Protein AF-A4U314-F1 (afdb_monomer_lite)

pLDDT: mean 72.39, std 17.82, range [41.31, 94.06]

Structure (mmCIF, N/CA/C/O backbone):
data_AF-A4U314-F1
#
_entry.id   AF-A4U314-F1
#
loop_
_atom_site.group_PDB
_atom_site.id
_atom_site.type_symbol
_atom_site.label_atom_id
_atom_site.label_alt_id
_atom_site.label_comp_id
_atom_site.label_asym_id
_atom_site.label_entity_id
_atom_site.label_seq_id
_atom_site.pdbx_PDB_ins_code
_atom_site.Cartn_x
_atom_site.Cartn_y
_atom_site.Cartn_z
_atom_site.occupancy
_atom_site.B_iso_or_equiv
_atom_site.auth_seq_id
_atom_site.auth_comp_id
_atom_site.auth_asym_id
_atom_site.auth_atom_id
_atom_site.pdbx_PDB_model_num
ATOM 1 N N . MET A 1 1 ? -76.385 -48.996 -5.367 1.00 42.38 1 MET A N 1
ATOM 2 C CA . MET A 1 1 ? -75.250 -49.594 -4.618 1.00 42.38 1 MET A CA 1
ATOM 3 C C . MET A 1 1 ? -74.423 -50.364 -5.641 1.00 42.38 1 MET A C 1
ATOM 5 O O . MET A 1 1 ? -75.069 -51.076 -6.398 1.00 42.38 1 MET A O 1
ATOM 9 N N . PRO A 1 2 ? -73.098 -50.154 -5.788 1.00 50.66 2 PRO A N 1
ATOM 10 C CA . PRO A 1 2 ? -72.085 -50.166 -4.728 1.00 50.66 2 PRO A CA 1
ATOM 11 C C . PRO A 1 2 ? -71.187 -48.910 -4.672 1.00 50.66 2 PRO A C 1
ATOM 13 O O . PRO A 1 2 ? -71.201 -48.060 -5.555 1.00 50.66 2 PRO A O 1
ATOM 16 N N . ARG A 1 3 ? -70.452 -48.805 -3.560 1.00 45.75 3 ARG A N 1
ATOM 17 C CA . ARG A 1 3 ? -69.476 -47.767 -3.202 1.00 45.75 3 ARG A CA 1
ATOM 18 C C . ARG A 1 3 ? -68.084 -48.161 -3.694 1.00 45.75 3 ARG A C 1
ATOM 20 O O . ARG A 1 3 ? -67.701 -49.307 -3.491 1.00 45.75 3 ARG A O 1
ATOM 27 N N . LEU A 1 4 ? -67.308 -47.198 -4.187 1.00 44.44 4 LEU A N 1
ATOM 28 C CA . LEU A 1 4 ? -65.846 -47.266 -4.225 1.00 44.44 4 LEU A CA 1
ATOM 29 C C . LEU A 1 4 ? -65.276 -45.886 -3.866 1.00 44.44 4 LEU A C 1
ATOM 31 O O . LEU A 1 4 ? -65.568 -44.886 -4.516 1.00 44.44 4 LEU A O 1
ATOM 35 N N . LEU A 1 5 ? -64.530 -45.867 -2.760 1.00 45.19 5 LEU A N 1
ATOM 36 C CA . LEU A 1 5 ? -63.698 -44.773 -2.266 1.00 45.19 5 LEU A CA 1
ATOM 37 C C . LEU A 1 5 ? -62.383 -44.705 -3.060 1.00 45.19 5 LEU A C 1
ATOM 39 O O . LEU A 1 5 ? -61.826 -45.757 -3.354 1.00 45.19 5 LEU A O 1
ATOM 43 N N . ALA A 1 6 ? -61.830 -43.500 -3.242 1.00 46.38 6 ALA A N 1
ATOM 44 C CA . ALA A 1 6 ? -60.403 -43.198 -3.024 1.00 46.38 6 ALA A CA 1
ATOM 45 C C . ALA A 1 6 ? -60.176 -41.672 -3.139 1.00 46.38 6 ALA A C 1
ATOM 47 O O . ALA A 1 6 ? -60.406 -41.089 -4.190 1.00 46.38 6 ALA A O 1
ATOM 48 N N . ILE A 1 7 ? -60.012 -40.975 -2.010 1.00 51.47 7 ILE A N 1
ATOM 49 C CA . ILE A 1 7 ? -58.739 -40.452 -1.464 1.00 51.47 7 ILE A CA 1
ATOM 50 C C . ILE A 1 7 ? -58.360 -39.083 -2.063 1.00 51.47 7 ILE A C 1
ATOM 52 O O . ILE A 1 7 ? -57.734 -38.969 -3.110 1.00 51.47 7 ILE A O 1
ATOM 56 N N . PHE A 1 8 ? -58.743 -38.039 -1.321 1.00 47.94 8 PHE A N 1
ATOM 57 C CA . PHE A 1 8 ? -58.169 -36.697 -1.380 1.00 47.94 8 PHE A CA 1
ATOM 58 C C . PHE A 1 8 ? -56.810 -36.715 -0.670 1.00 47.94 8 PHE A C 1
ATOM 60 O O . PHE A 1 8 ? -56.743 -36.979 0.531 1.00 47.94 8 PHE A O 1
ATOM 67 N N . THR A 1 9 ? -55.735 -36.394 -1.382 1.00 48.34 9 THR A N 1
ATOM 68 C CA . THR A 1 9 ? -54.434 -36.117 -0.767 1.00 48.34 9 THR A CA 1
ATOM 69 C C . THR A 1 9 ? -54.445 -34.678 -0.249 1.00 48.34 9 THR A C 1
ATOM 71 O O . THR A 1 9 ? -54.233 -33.736 -1.009 1.00 48.34 9 THR A O 1
ATOM 74 N N . LEU A 1 10 ? -54.723 -34.487 1.045 1.00 45.97 10 LEU A N 1
ATOM 75 C CA . LEU A 1 10 ? -54.410 -33.235 1.735 1.00 45.97 10 LEU A CA 1
ATOM 76 C C . LEU A 1 10 ? -52.895 -33.182 1.973 1.00 45.97 10 LEU A C 1
ATOM 78 O O . LEU A 1 10 ? -52.355 -33.990 2.727 1.00 45.97 10 LEU A O 1
ATOM 82 N N . MET A 1 11 ? -52.211 -32.204 1.378 1.00 44.66 11 MET A N 1
ATOM 83 C CA . MET A 1 11 ? -50.914 -31.758 1.884 1.00 44.66 11 MET A CA 1
ATOM 84 C C . MET A 1 11 ? -51.145 -31.061 3.227 1.00 44.66 11 MET A C 1
ATOM 86 O O . MET A 1 11 ? -51.582 -29.913 3.279 1.00 44.66 11 MET A O 1
ATOM 90 N N . ALA A 1 12 ? -50.868 -31.764 4.322 1.00 47.75 12 ALA A N 1
ATOM 91 C CA . ALA A 1 12 ? -50.691 -31.136 5.620 1.00 47.75 12 ALA A CA 1
ATOM 92 C C . ALA A 1 12 ? -49.374 -30.348 5.591 1.00 47.75 12 ALA A C 1
ATOM 94 O O . ALA A 1 12 ? -48.292 -30.934 5.615 1.00 47.75 12 ALA A O 1
ATOM 95 N N . LEU A 1 13 ? -49.459 -29.014 5.537 1.00 44.38 13 LEU A N 1
ATOM 96 C CA . LEU A 1 13 ? -48.360 -28.172 5.995 1.00 44.38 13 LEU A CA 1
ATOM 97 C C . LEU A 1 13 ? -48.182 -28.456 7.487 1.00 44.38 13 LEU A C 1
ATOM 99 O O . LEU A 1 13 ? -48.961 -27.989 8.317 1.00 44.38 13 LEU A O 1
ATOM 103 N N . THR A 1 14 ? -47.154 -29.220 7.841 1.00 51.06 14 THR A N 1
ATOM 104 C CA . THR A 1 14 ? -46.646 -29.234 9.207 1.00 51.06 14 THR A CA 1
ATOM 105 C C . THR A 1 14 ? -45.988 -27.881 9.447 1.00 51.06 14 THR A C 1
ATOM 107 O O . THR A 1 14 ? -44.794 -27.701 9.214 1.00 51.06 14 THR A O 1
ATOM 110 N N . ALA A 1 15 ? -46.783 -26.903 9.880 1.00 44.22 15 ALA A N 1
ATOM 111 C CA . ALA A 1 15 ? -46.254 -25.808 10.668 1.00 44.22 15 ALA A CA 1
ATOM 112 C C . ALA A 1 15 ? -45.662 -26.462 11.916 1.00 44.22 15 ALA A C 1
ATOM 114 O O . ALA A 1 15 ? -46.388 -26.877 12.819 1.00 44.22 15 ALA A O 1
ATOM 115 N N . SER A 1 16 ? -44.347 -26.662 11.909 1.00 42.53 16 SER A N 1
ATOM 116 C CA . SER A 1 16 ? -43.606 -27.056 13.093 1.00 42.53 16 SER A CA 1
ATOM 117 C C . SER A 1 16 ? -43.914 -26.013 14.157 1.00 42.53 16 SER A C 1
ATOM 119 O O . SER A 1 16 ? -43.415 -24.890 14.096 1.00 42.53 16 SER A O 1
ATOM 121 N N . ALA A 1 17 ? -44.792 -26.365 15.093 1.00 44.72 17 ALA A N 1
ATOM 122 C CA . ALA A 1 17 ? -44.969 -25.633 16.327 1.00 44.72 17 ALA A CA 1
ATOM 123 C C . ALA A 1 17 ? -43.624 -25.713 17.047 1.00 44.72 17 ALA A C 1
ATOM 125 O O . ALA A 1 17 ? -43.300 -26.712 17.687 1.00 44.72 17 ALA A O 1
ATOM 126 N N . VAL A 1 18 ? -42.793 -24.691 16.843 1.00 52.44 18 VAL A N 1
ATOM 127 C CA . VAL A 1 18 ? -41.610 -24.474 17.663 1.00 52.44 18 VAL A CA 1
ATOM 128 C C . VAL A 1 18 ? -42.146 -24.333 19.083 1.00 52.44 18 VAL A C 1
ATOM 130 O O . VAL A 1 18 ? -42.960 -23.435 19.315 1.00 52.44 18 VAL A O 1
ATOM 133 N N . PRO A 1 19 ? -41.785 -25.224 20.022 1.00 48.59 19 PRO A N 1
ATOM 134 C CA . PRO A 1 19 ? -42.199 -25.040 21.397 1.00 48.59 19 PRO A CA 1
ATOM 135 C C . PRO A 1 19 ? -41.651 -23.690 21.849 1.00 48.59 19 PRO A C 1
ATOM 137 O O . PRO A 1 19 ? -40.448 -23.438 21.731 1.00 48.59 19 PRO A O 1
ATOM 140 N N . ALA A 1 20 ? -42.544 -22.817 22.318 1.00 45.97 20 ALA A N 1
ATOM 141 C CA . ALA A 1 20 ? -42.164 -21.630 23.060 1.00 45.97 20 ALA A CA 1
ATOM 142 C C . ALA A 1 20 ? -41.298 -22.117 24.225 1.00 45.97 20 ALA A C 1
ATOM 144 O O . ALA A 1 20 ? -41.785 -22.773 25.148 1.00 45.97 20 ALA A O 1
ATOM 145 N N . ARG A 1 21 ? -39.983 -21.913 24.103 1.00 46.53 21 ARG A N 1
ATOM 146 C CA . ARG A 1 21 ? -39.060 -22.164 25.198 1.00 46.53 21 ARG A CA 1
ATOM 147 C C . ARG A 1 21 ? -39.484 -21.247 26.335 1.00 46.53 21 ARG A C 1
ATOM 149 O O . ARG A 1 21 ? -39.663 -20.054 26.117 1.00 46.53 21 ARG A O 1
ATOM 156 N N . ALA A 1 22 ? -39.680 -21.863 27.495 1.00 44.69 22 ALA A N 1
ATOM 157 C CA . ALA A 1 22 ? -39.835 -21.193 28.771 1.00 44.69 22 ALA A CA 1
ATOM 158 C C . ALA A 1 22 ? -38.810 -20.061 28.896 1.00 44.69 22 ALA A C 1
ATOM 160 O O . ALA A 1 22 ? -37.658 -20.246 28.496 1.00 44.69 22 ALA A O 1
ATOM 161 N N . ASP A 1 23 ? -39.273 -18.929 29.420 1.00 50.16 23 ASP A N 1
ATOM 162 C CA . ASP A 1 23 ? -38.515 -17.706 29.657 1.00 50.16 23 ASP A CA 1
ATOM 163 C C . ASP A 1 23 ? -37.109 -18.028 30.180 1.00 50.16 23 ASP A C 1
ATOM 165 O O . ASP A 1 23 ? -36.932 -18.544 31.287 1.00 50.16 23 ASP A O 1
ATOM 169 N N . ASP A 1 24 ? -36.108 -17.787 29.334 1.00 47.66 24 ASP A N 1
ATOM 170 C CA . ASP A 1 24 ? -34.710 -18.000 29.672 1.00 47.66 24 ASP A CA 1
ATOM 171 C C . ASP A 1 24 ? -34.286 -16.839 30.589 1.00 47.66 24 ASP A C 1
ATOM 173 O O . ASP A 1 24 ? -34.342 -15.684 30.158 1.00 47.66 24 ASP A O 1
ATOM 177 N N . PRO A 1 25 ? -33.855 -17.074 31.844 1.00 48.56 25 PRO A N 1
ATOM 178 C CA . PRO A 1 25 ? -33.376 -16.008 32.733 1.00 48.56 25 PRO A CA 1
ATOM 179 C C . PRO A 1 25 ? -32.100 -15.315 32.212 1.00 48.56 25 PRO A C 1
ATOM 181 O O . PRO A 1 25 ? -31.598 -14.387 32.845 1.00 48.56 25 PRO A O 1
ATOM 184 N N . PHE A 1 26 ? -31.584 -15.756 31.059 1.00 45.16 26 PHE A N 1
ATOM 185 C CA . PHE A 1 26 ? -30.516 -15.137 30.284 1.00 45.16 26 PHE A CA 1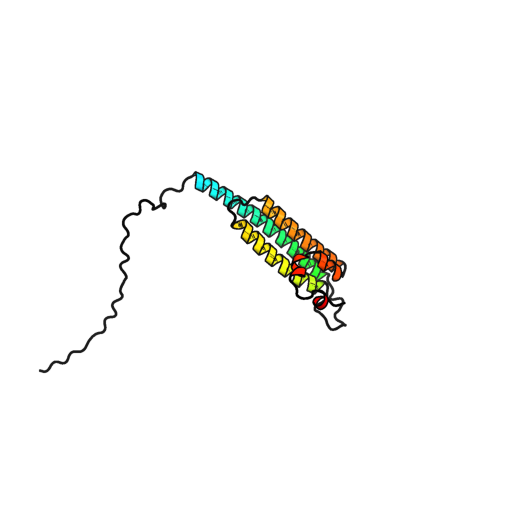
ATOM 186 C C . PHE A 1 26 ? -31.005 -14.407 29.020 1.00 45.16 26 PHE A C 1
ATOM 188 O O . PHE A 1 26 ? -30.186 -14.124 28.140 1.00 45.16 26 PHE A O 1
ATOM 195 N N . ASP A 1 27 ? -32.297 -14.070 28.903 1.00 45.28 27 ASP A N 1
ATOM 196 C CA . ASP A 1 27 ? -32.766 -13.139 27.871 1.00 45.28 27 ASP A CA 1
ATOM 197 C C . ASP A 1 27 ? -32.203 -11.727 28.139 1.00 45.28 27 ASP A C 1
ATOM 199 O O . ASP A 1 27 ? -32.798 -10.869 28.788 1.00 45.28 27 ASP A O 1
ATOM 203 N N . LEU A 1 28 ? -30.977 -11.501 27.658 1.00 47.53 28 LEU A N 1
ATOM 204 C CA . LEU A 1 28 ? -30.199 -10.262 27.762 1.00 47.53 28 LEU A CA 1
ATOM 205 C C . LEU A 1 28 ? -30.744 -9.130 26.870 1.00 47.53 28 LEU A C 1
ATOM 207 O O . LEU A 1 28 ? -30.033 -8.158 26.602 1.00 47.53 28 LEU A O 1
ATOM 211 N N . ARG A 1 29 ? -31.980 -9.240 26.375 1.00 54.69 29 ARG A N 1
ATOM 212 C CA . ARG A 1 29 ? -32.580 -8.245 25.481 1.00 54.69 29 ARG A CA 1
ATOM 213 C C . ARG A 1 29 ? -32.967 -6.935 26.171 1.00 54.69 29 ARG A C 1
ATOM 215 O O . ARG A 1 29 ? -33.020 -5.925 25.478 1.00 54.69 29 ARG A O 1
ATOM 222 N N . ASP A 1 30 ? -33.093 -6.910 27.501 1.00 49.56 30 ASP A N 1
ATOM 223 C CA . ASP A 1 30 ? -33.684 -5.762 28.213 1.00 49.56 30 ASP A CA 1
ATOM 224 C C . ASP A 1 30 ? -32.762 -5.005 29.186 1.00 49.56 30 ASP A C 1
ATOM 226 O O . ASP A 1 30 ? -33.244 -4.272 30.051 1.00 49.56 30 ASP A O 1
ATOM 230 N N . ASN A 1 31 ? -31.429 -5.091 29.060 1.00 46.91 31 ASN A N 1
ATOM 231 C CA . ASN A 1 31 ? -30.574 -4.126 29.770 1.00 46.91 31 ASN A CA 1
ATOM 232 C C . ASN A 1 31 ? -29.188 -3.939 29.125 1.00 46.91 31 ASN A C 1
ATOM 234 O O . ASN A 1 31 ? -28.249 -4.675 29.453 1.00 46.91 31 ASN A O 1
ATOM 238 N N . PRO A 1 32 ? -28.999 -2.966 28.211 1.00 50.31 32 PRO A N 1
ATOM 239 C CA . PRO A 1 32 ? -27.665 -2.638 27.739 1.00 50.31 32 PRO A CA 1
ATOM 240 C C . PRO A 1 32 ? -26.868 -2.087 28.923 1.00 50.31 32 PRO A C 1
ATOM 242 O O . PRO A 1 32 ? -27.122 -0.993 29.419 1.00 50.31 32 PRO A O 1
ATOM 245 N N . ASN A 1 33 ? -25.901 -2.866 29.409 1.00 59.84 33 ASN A N 1
ATOM 246 C CA . ASN A 1 33 ? -24.990 -2.410 30.450 1.00 59.84 33 ASN A CA 1
ATOM 247 C C . ASN A 1 33 ? -24.326 -1.093 29.975 1.00 59.84 33 ASN A C 1
ATOM 249 O O . ASN A 1 33 ? -23.615 -1.113 28.966 1.00 59.84 33 ASN A O 1
ATOM 253 N N . PRO A 1 34 ? -24.507 0.047 30.665 1.00 59.88 34 PRO A N 1
ATOM 254 C CA . PRO A 1 34 ? -23.985 1.338 30.211 1.00 59.88 34 PRO A CA 1
ATOM 255 C C . PRO A 1 34 ? -22.450 1.356 30.093 1.00 59.88 34 PRO A C 1
ATOM 257 O O . PRO A 1 34 ? -21.898 2.089 29.269 1.00 59.88 34 PRO A O 1
ATOM 260 N N . ALA A 1 35 ? -21.739 0.494 30.833 1.00 62.31 35 ALA A N 1
ATOM 261 C CA . ALA A 1 35 ? -20.297 0.300 30.666 1.00 62.31 35 ALA A CA 1
ATOM 262 C C . ALA A 1 35 ? -19.946 -0.396 29.334 1.00 62.31 35 ALA A C 1
ATOM 264 O O . ALA A 1 35 ? -18.927 -0.083 28.711 1.00 62.31 35 ALA A O 1
ATOM 265 N N . MET A 1 36 ? -20.814 -1.294 28.853 1.00 67.06 36 MET A N 1
ATOM 266 C CA . MET A 1 36 ? -20.685 -1.923 27.536 1.00 67.06 36 MET A CA 1
ATOM 267 C C . MET A 1 36 ? -21.014 -0.938 26.414 1.00 67.06 36 MET A C 1
ATOM 269 O O . MET A 1 36 ? -20.320 -0.938 25.400 1.00 67.06 36 MET A O 1
ATOM 273 N N . GLU A 1 37 ? -21.988 -0.041 26.600 1.00 72.00 37 GLU A N 1
ATOM 274 C CA . GLU A 1 37 ? -22.253 1.030 25.632 1.00 72.00 37 GLU A CA 1
ATOM 275 C C . GLU A 1 37 ? -21.073 1.998 25.498 1.00 72.00 37 GLU A C 1
ATOM 277 O O . GLU A 1 37 ? -20.687 2.346 24.380 1.00 72.00 37 GLU A O 1
ATOM 282 N N . GLY A 1 38 ? -20.475 2.419 26.618 1.00 76.12 38 GLY A N 1
ATOM 283 C CA . GLY A 1 38 ? -19.296 3.289 26.616 1.00 76.12 38 GLY A CA 1
ATOM 284 C C . GLY A 1 38 ? -18.128 2.661 25.852 1.00 76.12 38 GLY A C 1
ATOM 285 O O . GLY A 1 38 ? -17.560 3.288 24.952 1.00 76.12 38 GLY A O 1
ATOM 286 N N . ARG A 1 39 ? -17.842 1.383 26.133 1.00 76.56 39 ARG A N 1
ATOM 287 C CA . ARG A 1 39 ? -16.808 0.606 25.436 1.00 76.56 39 ARG A CA 1
ATOM 288 C C . ARG A 1 39 ? -17.120 0.433 23.946 1.00 76.56 39 ARG A C 1
ATOM 290 O O . ARG A 1 39 ? -16.245 0.658 23.115 1.00 76.56 39 ARG A O 1
ATOM 297 N N . GLN A 1 40 ? -18.361 0.106 23.581 1.00 79.06 40 GLN A N 1
ATOM 298 C CA . GLN A 1 40 ? -18.764 -0.031 22.176 1.00 79.06 40 GLN A CA 1
ATOM 299 C C . GLN A 1 40 ? -18.657 1.290 21.405 1.00 79.06 40 GLN A C 1
ATOM 301 O O . GLN A 1 40 ? -18.198 1.296 20.263 1.00 79.06 40 GLN A O 1
ATOM 306 N N . ARG A 1 41 ? -19.036 2.421 22.013 1.00 83.50 41 ARG A N 1
ATOM 307 C CA . ARG A 1 41 ? -18.879 3.749 21.397 1.00 83.50 41 ARG A CA 1
ATOM 308 C C . ARG A 1 41 ? -17.407 4.091 21.176 1.00 83.50 41 ARG A C 1
ATOM 310 O O . ARG A 1 41 ? -17.070 4.652 20.137 1.00 83.50 41 ARG A O 1
ATOM 317 N N . GLN A 1 42 ? -16.532 3.748 22.120 1.00 83.94 42 GLN 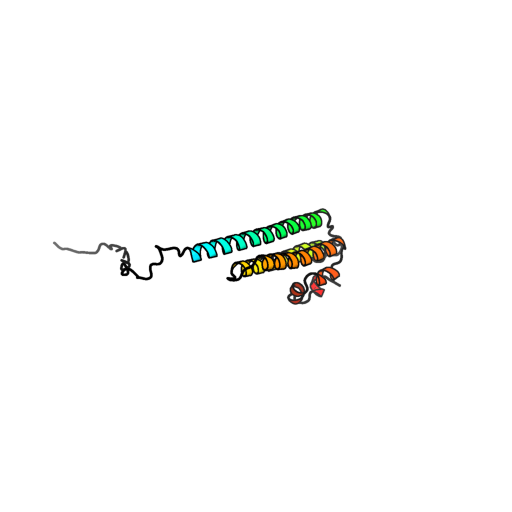A N 1
ATOM 318 C CA . GLN A 1 42 ? -15.091 3.958 21.976 1.00 83.94 42 GLN A CA 1
ATOM 319 C C . GLN A 1 42 ? -14.500 3.104 20.847 1.00 83.94 42 GLN A C 1
ATOM 321 O O . GLN A 1 42 ? -13.778 3.638 20.009 1.00 83.94 42 GLN A O 1
ATOM 326 N N . ILE A 1 43 ? -14.863 1.820 20.769 1.00 83.50 43 ILE A N 1
ATOM 327 C CA . ILE A 1 43 ? -14.414 0.921 19.693 1.00 83.50 43 ILE A CA 1
ATOM 328 C C . ILE A 1 43 ? -14.870 1.443 18.325 1.00 83.50 43 ILE A C 1
ATOM 330 O O . ILE A 1 43 ? -14.050 1.549 17.416 1.00 83.50 43 ILE A O 1
ATOM 334 N N . ARG A 1 44 ? -16.138 1.859 18.179 1.00 87.06 44 ARG A N 1
ATOM 335 C CA . ARG A 1 44 ? -16.637 2.447 16.919 1.00 87.06 44 ARG A CA 1
ATOM 336 C C . ARG A 1 44 ? -15.824 3.667 16.493 1.00 87.06 44 ARG A C 1
ATOM 338 O O . ARG A 1 44 ? -15.415 3.739 15.340 1.00 87.06 44 ARG A O 1
ATOM 345 N N . LYS A 1 45 ? -15.516 4.579 17.422 1.00 89.44 45 LYS A N 1
ATOM 346 C CA . LYS A 1 45 ? -14.677 5.755 17.132 1.00 89.44 45 LYS A CA 1
ATOM 347 C C . LYS A 1 45 ? -13.283 5.369 16.635 1.00 89.44 45 LYS A C 1
ATOM 349 O O . LYS A 1 45 ? -12.788 5.995 15.702 1.00 89.44 45 LYS A O 1
ATOM 354 N N . ILE A 1 46 ? -12.661 4.352 17.235 1.00 89.56 46 ILE A N 1
ATOM 355 C CA . ILE A 1 46 ? -11.339 3.863 16.817 1.00 89.56 46 ILE A CA 1
ATOM 356 C C . ILE A 1 46 ? -11.419 3.240 15.419 1.00 89.56 46 ILE A C 1
ATOM 358 O O . ILE A 1 46 ? -10.599 3.565 14.563 1.00 89.56 46 ILE A O 1
ATOM 362 N N . VAL A 1 47 ? -12.427 2.404 15.154 1.00 89.00 47 VAL A N 1
ATOM 363 C CA . VAL A 1 47 ? -12.644 1.800 13.829 1.00 89.00 47 VAL A CA 1
ATOM 364 C C . VAL A 1 47 ? -12.872 2.878 12.768 1.00 89.00 47 VAL A C 1
ATOM 366 O O . VAL A 1 47 ? -12.239 2.834 11.718 1.00 89.00 47 VAL A O 1
ATOM 369 N N . GLU A 1 48 ? -13.692 3.893 13.048 1.00 92.19 48 GLU A N 1
ATOM 370 C CA . GLU A 1 48 ? -13.904 5.038 12.152 1.00 92.19 48 GLU A CA 1
ATOM 371 C C . GLU A 1 48 ? -12.611 5.825 11.888 1.00 92.19 48 GLU A C 1
ATOM 373 O O . GLU A 1 48 ? -12.341 6.226 10.755 1.00 92.19 48 GLU A O 1
ATOM 378 N N . GLN A 1 49 ? -11.794 6.058 12.921 1.00 93.38 49 GLN A N 1
ATOM 379 C CA . GLN A 1 49 ? -10.488 6.712 12.782 1.00 93.38 49 GLN A CA 1
ATOM 380 C C . GLN A 1 49 ? -9.540 5.883 11.912 1.00 93.38 49 GLN A C 1
ATOM 382 O O . GLN A 1 49 ? -8.933 6.418 10.985 1.00 93.38 49 GLN A O 1
ATOM 387 N N . CYS A 1 50 ? 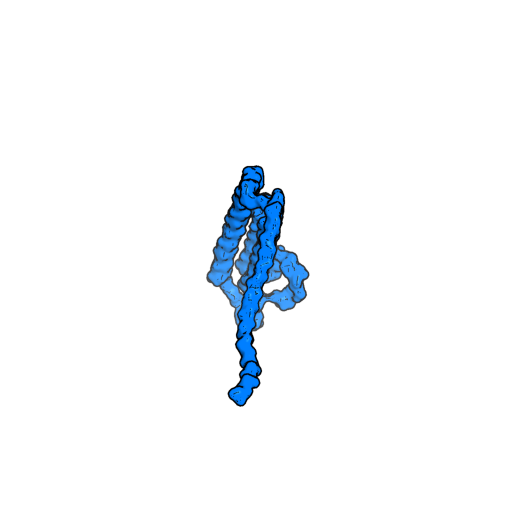-9.458 4.577 12.158 1.00 91.69 50 CYS A N 1
ATOM 388 C CA . CYS A 1 50 ? -8.681 3.661 11.335 1.00 91.69 50 CYS A CA 1
ATOM 389 C C . CYS A 1 50 ? -9.210 3.572 9.893 1.00 91.69 50 CYS A C 1
ATOM 391 O O . CYS A 1 50 ? -8.413 3.437 8.967 1.00 91.69 50 CYS A O 1
ATOM 393 N N . GLY A 1 51 ? -10.526 3.677 9.682 1.00 92.44 51 GLY A N 1
ATOM 394 C CA . GLY A 1 51 ? -11.146 3.782 8.358 1.00 92.44 51 GLY A CA 1
ATOM 395 C C . GLY A 1 51 ? -10.669 5.020 7.598 1.00 92.44 51 GLY A C 1
ATOM 396 O O . GLY A 1 51 ? -10.208 4.906 6.469 1.00 92.44 51 GLY A O 1
ATOM 397 N N . ARG A 1 52 ? -10.634 6.190 8.250 1.00 94.06 52 ARG A N 1
ATOM 398 C CA . ARG A 1 52 ? -10.092 7.418 7.636 1.00 94.06 52 ARG A CA 1
ATOM 399 C C . ARG A 1 52 ? -8.613 7.302 7.264 1.00 94.06 52 ARG A C 1
ATOM 401 O O . ARG A 1 52 ? -8.203 7.825 6.232 1.00 94.06 52 ARG A O 1
ATOM 408 N N . VAL A 1 53 ? -7.812 6.621 8.087 1.00 93.12 53 VAL A N 1
ATOM 409 C CA . VAL A 1 53 ? -6.394 6.347 7.789 1.00 93.12 53 VAL A CA 1
ATOM 410 C C . VAL A 1 53 ? -6.258 5.458 6.547 1.00 93.12 53 VAL A C 1
ATOM 412 O O . VAL A 1 53 ? -5.449 5.754 5.665 1.00 93.12 53 VAL A O 1
ATOM 415 N N . TYR A 1 54 ? -7.074 4.405 6.455 1.00 90.50 54 TYR A N 1
ATOM 416 C CA . TYR A 1 54 ? -7.142 3.530 5.285 1.00 90.50 54 TYR A CA 1
ATOM 417 C C . TYR A 1 54 ? -7.542 4.304 4.020 1.00 90.50 54 TYR A C 1
ATOM 419 O O . TYR A 1 54 ? -6.838 4.238 3.011 1.00 90.50 54 TYR A O 1
ATOM 427 N N . ASP A 1 55 ? -8.607 5.104 4.087 1.00 92.06 55 ASP A N 1
ATOM 428 C CA . ASP A 1 55 ? -9.105 5.882 2.949 1.00 92.06 55 ASP A CA 1
ATOM 429 C C . ASP A 1 55 ? -8.079 6.914 2.462 1.00 92.06 55 ASP A C 1
ATOM 431 O O . ASP A 1 55 ? -7.831 7.025 1.260 1.00 92.06 55 ASP A O 1
ATOM 435 N N . ALA A 1 56 ? -7.428 7.634 3.383 1.00 90.94 56 ALA A N 1
ATOM 436 C CA . ALA A 1 56 ? -6.398 8.617 3.048 1.00 90.94 56 ALA A CA 1
ATOM 437 C C . ALA A 1 56 ? -5.195 7.972 2.343 1.00 90.94 56 ALA A C 1
ATOM 439 O O . ALA A 1 56 ? -4.670 8.518 1.368 1.00 90.94 56 ALA A O 1
ATOM 440 N N . MET A 1 57 ? -4.776 6.785 2.797 1.00 90.69 57 MET A N 1
ATOM 441 C CA . MET A 1 57 ? -3.772 5.996 2.091 1.00 90.69 57 MET A CA 1
ATOM 442 C C . MET A 1 57 ? -4.254 5.662 0.676 1.00 90.69 57 MET A C 1
ATOM 444 O O . MET A 1 57 ? -3.558 5.991 -0.280 1.00 90.69 57 MET A O 1
ATOM 448 N N . PHE A 1 58 ? -5.443 5.079 0.517 1.00 86.69 58 PHE A N 1
ATOM 449 C CA . PHE A 1 58 ? -5.967 4.690 -0.797 1.00 86.69 58 PHE A CA 1
ATOM 450 C C . PHE A 1 58 ? -6.089 5.863 -1.778 1.00 86.69 58 PHE A C 1
ATOM 452 O O . PHE A 1 58 ? -5.729 5.719 -2.946 1.00 86.69 58 PHE A O 1
ATOM 459 N N . GLN A 1 59 ? -6.533 7.034 -1.317 1.00 88.38 59 GLN A N 1
ATOM 460 C CA . GLN A 1 59 ? -6.610 8.241 -2.145 1.00 88.38 59 GLN A CA 1
ATOM 461 C C . GLN A 1 59 ? -5.231 8.685 -2.650 1.00 88.38 59 GLN A C 1
ATOM 463 O O . GLN A 1 59 ? -5.075 8.988 -3.835 1.00 88.38 59 GLN A O 1
ATOM 468 N N . ARG A 1 60 ? -4.207 8.674 -1.785 1.00 86.56 60 ARG A N 1
ATOM 469 C CA . ARG A 1 60 ? -2.827 8.993 -2.184 1.00 86.56 60 ARG A CA 1
ATOM 470 C C . ARG A 1 60 ? -2.312 8.024 -3.249 1.00 86.56 60 ARG A C 1
ATOM 472 O O . ARG A 1 60 ? -1.679 8.452 -4.213 1.00 86.56 60 ARG A O 1
ATOM 479 N N . LEU A 1 61 ? -2.608 6.737 -3.090 1.00 83.25 61 LEU A N 1
ATOM 480 C CA . LEU A 1 61 ? -2.197 5.702 -4.036 1.00 83.25 61 LEU A CA 1
ATOM 481 C C . LEU A 1 61 ? -2.883 5.851 -5.390 1.00 83.25 61 LEU A C 1
ATOM 483 O O . LEU A 1 61 ? -2.223 5.733 -6.420 1.00 83.25 61 LEU A O 1
ATOM 487 N N . ALA A 1 62 ? -4.179 6.169 -5.401 1.00 82.88 62 ALA A N 1
ATOM 488 C CA . ALA A 1 62 ? -4.899 6.475 -6.632 1.00 82.88 62 ALA A CA 1
ATOM 489 C C . ALA A 1 62 ? -4.236 7.643 -7.384 1.00 82.88 62 ALA A C 1
ATOM 491 O O . ALA A 1 62 ? -3.929 7.511 -8.565 1.00 82.88 62 ALA A O 1
ATOM 492 N N . ALA A 1 63 ? -3.894 8.729 -6.681 1.00 84.56 63 ALA A N 1
ATOM 493 C CA . ALA A 1 63 ? -3.226 9.882 -7.285 1.00 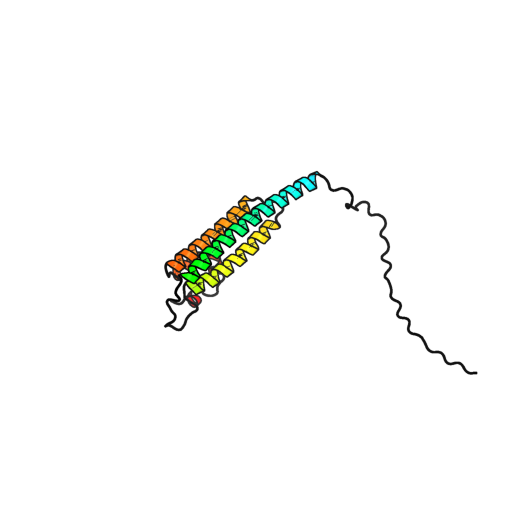84.56 63 ALA A CA 1
ATOM 494 C C . ALA A 1 63 ? -1.834 9.550 -7.861 1.00 84.56 63 ALA A C 1
ATOM 496 O O . ALA A 1 63 ? -1.461 10.052 -8.921 1.00 84.56 63 ALA A O 1
ATOM 497 N N . GLN A 1 64 ? -1.047 8.707 -7.186 1.00 82.12 64 GLN A N 1
ATOM 498 C CA . GLN A 1 64 ? 0.253 8.248 -7.697 1.00 82.12 64 GLN A CA 1
ATOM 499 C C . GLN A 1 64 ? 0.106 7.348 -8.919 1.00 82.12 64 GLN A C 1
ATOM 501 O O . GLN A 1 64 ? 0.837 7.501 -9.895 1.00 82.12 64 GLN A O 1
ATOM 506 N N . ARG A 1 65 ? -0.859 6.430 -8.878 1.00 80.50 65 ARG A N 1
ATOM 507 C CA . ARG A 1 65 ? -1.162 5.535 -9.990 1.00 80.50 65 ARG A CA 1
ATOM 508 C C . ARG A 1 65 ? -1.560 6.323 -11.234 1.00 80.50 65 ARG A C 1
ATOM 510 O O . ARG A 1 65 ? -1.051 6.041 -12.312 1.00 80.50 65 ARG A O 1
ATOM 517 N N . ASP A 1 66 ? -2.408 7.334 -11.081 1.00 80.81 66 ASP A N 1
ATOM 518 C CA . ASP A 1 66 ? -2.843 8.169 -12.199 1.00 80.81 66 ASP A CA 1
ATOM 519 C C . ASP A 1 66 ? -1.666 8.959 -12.803 1.00 80.81 66 ASP A C 1
ATOM 521 O O . ASP A 1 66 ? -1.553 9.049 -14.023 1.00 80.81 66 ASP A O 1
ATOM 525 N N . LYS A 1 67 ? -0.718 9.435 -11.979 1.00 78.50 67 LYS A N 1
ATOM 526 C CA . LYS A 1 67 ? 0.543 10.022 -12.473 1.00 78.50 67 LYS A CA 1
ATOM 527 C C . LYS A 1 67 ? 1.382 9.014 -13.262 1.00 78.50 67 LYS A C 1
ATOM 529 O O . LYS A 1 67 ? 1.874 9.351 -14.333 1.00 78.50 67 LYS A O 1
ATOM 534 N N . VAL A 1 68 ? 1.533 7.786 -12.764 1.00 77.38 68 VAL A N 1
ATOM 535 C CA . VAL A 1 68 ? 2.286 6.731 -13.462 1.00 77.38 68 VAL A CA 1
ATOM 536 C C . VAL A 1 68 ? 1.634 6.367 -14.795 1.00 77.38 68 VAL A C 1
ATOM 538 O O . VAL A 1 68 ? 2.345 6.215 -15.775 1.00 77.38 68 VAL A O 1
ATOM 541 N N . PHE A 1 69 ? 0.307 6.279 -14.877 1.00 76.06 69 PHE A N 1
ATOM 542 C CA . PHE A 1 69 ? -0.368 6.016 -16.153 1.00 76.06 69 PHE A CA 1
ATOM 543 C C . PHE A 1 69 ? -0.299 7.188 -17.129 1.00 76.06 69 PHE A C 1
ATOM 545 O O . PHE A 1 69 ? -0.268 6.974 -18.336 1.00 76.06 69 PHE A O 1
ATOM 552 N N . HIS A 1 70 ? -0.300 8.421 -16.626 1.00 72.25 70 HIS A N 1
ATOM 553 C CA . HIS A 1 70 ? -0.255 9.603 -17.477 1.00 72.25 70 HIS A CA 1
ATOM 554 C C . HIS A 1 70 ? 1.151 9.881 -18.030 1.00 72.25 70 HIS A C 1
ATOM 556 O O . HIS A 1 70 ? 1.281 10.312 -19.172 1.00 72.25 70 HIS A O 1
ATOM 562 N N . TYR A 1 71 ? 2.198 9.634 -17.234 1.00 65.75 71 TYR A N 1
ATOM 563 C CA . TYR A 1 71 ? 3.590 9.947 -17.590 1.00 65.75 71 TYR A CA 1
ATOM 564 C C . TYR A 1 71 ? 4.462 8.716 -17.877 1.00 65.75 71 TYR A C 1
ATOM 566 O O . TYR A 1 71 ? 5.590 8.849 -18.349 1.00 65.75 71 TYR A O 1
ATOM 574 N N . GLY A 1 72 ? 3.982 7.516 -17.560 1.00 61.50 72 GLY A N 1
ATOM 575 C CA . GLY A 1 72 ? 4.682 6.268 -17.825 1.00 61.50 72 GLY A CA 1
ATOM 576 C C . GLY A 1 72 ? 4.547 5.892 -19.291 1.00 61.50 72 GLY A C 1
ATOM 577 O O . GLY A 1 72 ? 3.444 5.701 -19.795 1.00 61.50 72 GLY A O 1
ATOM 578 N N . HIS A 1 73 ? 5.676 5.758 -19.977 1.00 58.97 73 HIS A N 1
ATOM 579 C CA . HIS A 1 73 ? 5.710 5.182 -21.313 1.00 58.97 73 HIS A CA 1
ATOM 580 C C . HIS A 1 73 ? 6.055 3.691 -21.216 1.00 58.97 73 HIS A C 1
ATOM 582 O O . HIS A 1 73 ? 6.928 3.299 -20.438 1.00 58.97 73 HIS A O 1
ATOM 588 N N . ASP A 1 74 ? 5.410 2.851 -22.030 1.00 57.59 74 ASP A N 1
ATOM 589 C CA . ASP A 1 74 ? 5.892 1.492 -22.289 1.00 57.59 74 ASP A CA 1
ATOM 590 C C . ASP A 1 74 ? 7.159 1.593 -23.148 1.00 57.59 74 ASP A C 1
ATOM 592 O O . ASP A 1 74 ? 7.129 1.484 -24.374 1.00 57.59 74 ASP A O 1
ATOM 596 N N . TYR A 1 75 ? 8.296 1.837 -22.495 1.00 52.50 75 TYR A N 1
ATOM 597 C CA . TYR A 1 75 ? 9.587 2.038 -23.159 1.00 52.50 75 TYR A CA 1
ATOM 598 C C . TYR A 1 75 ? 10.084 0.804 -23.940 1.00 52.50 75 TYR A C 1
ATOM 600 O O . TYR A 1 75 ? 11.075 0.916 -24.653 1.00 52.50 75 TYR A O 1
ATOM 608 N N . ASN A 1 76 ? 9.390 -0.343 -23.864 1.00 49.28 76 ASN A N 1
ATOM 609 C CA . ASN A 1 76 ? 9.852 -1.618 -24.420 1.00 49.28 76 ASN A CA 1
ATOM 610 C C . ASN A 1 76 ? 8.866 -2.343 -25.358 1.00 49.28 76 ASN A C 1
ATOM 612 O O . ASN A 1 76 ? 8.902 -3.564 -25.494 1.00 49.28 76 ASN A O 1
ATOM 616 N N . ALA A 1 77 ? 8.002 -1.610 -26.069 1.00 45.97 77 ALA A N 1
ATOM 617 C CA . ALA A 1 77 ? 7.075 -2.204 -27.044 1.00 45.97 77 ALA A CA 1
ATOM 618 C C . ALA A 1 77 ? 7.754 -2.871 -28.270 1.00 45.97 77 ALA A C 1
ATOM 620 O O . ALA A 1 77 ? 7.074 -3.539 -29.046 1.00 45.97 77 ALA A O 1
ATOM 621 N N . LYS A 1 78 ? 9.073 -2.702 -28.470 1.00 44.56 78 LYS A N 1
ATOM 622 C CA . LYS A 1 78 ? 9.811 -3.256 -29.623 1.00 44.56 78 LYS A CA 1
ATOM 623 C C . LYS A 1 78 ? 10.295 -4.703 -29.452 1.00 44.56 78 LYS A C 1
ATOM 625 O O . LYS A 1 78 ? 10.461 -5.369 -30.468 1.00 44.56 78 LYS A O 1
ATOM 630 N N . ASP A 1 79 ? 10.423 -5.212 -28.225 1.00 45.94 79 ASP A N 1
ATOM 631 C CA . ASP A 1 79 ? 11.064 -6.517 -27.962 1.00 45.94 79 ASP A CA 1
ATOM 632 C C . ASP A 1 79 ? 10.081 -7.639 -27.576 1.00 45.94 79 ASP A C 1
ATOM 634 O O . ASP A 1 79 ? 10.474 -8.690 -27.078 1.00 45.94 79 ASP A O 1
ATOM 638 N N . GLY A 1 80 ? 8.779 -7.453 -27.813 1.00 41.31 80 GLY A N 1
ATOM 639 C CA . GLY A 1 80 ? 7.785 -8.531 -27.702 1.00 41.31 80 GLY A CA 1
ATOM 640 C C . GLY A 1 80 ? 7.409 -8.969 -26.278 1.00 41.31 80 GLY A C 1
ATOM 641 O O . GLY A 1 80 ? 6.477 -9.756 -26.128 1.00 41.31 80 GLY A O 1
ATOM 642 N N . TYR A 1 81 ? 8.033 -8.421 -25.231 1.00 44.75 81 TYR A N 1
ATOM 643 C CA . TYR A 1 81 ? 7.692 -8.714 -23.832 1.00 44.75 81 TYR A CA 1
ATOM 644 C C . TYR A 1 81 ? 7.119 -7.485 -23.122 1.00 44.75 81 TYR A C 1
ATOM 646 O O . TYR A 1 81 ? 7.764 -6.839 -22.297 1.00 44.75 81 TYR A O 1
ATOM 654 N N . ILE A 1 82 ? 5.850 -7.188 -23.413 1.00 51.59 82 ILE A N 1
ATOM 655 C CA . ILE A 1 82 ? 5.058 -6.144 -22.735 1.00 51.59 82 ILE A CA 1
ATOM 656 C C . ILE A 1 82 ? 5.020 -6.382 -21.208 1.00 51.59 82 ILE A C 1
ATOM 658 O O . ILE A 1 82 ? 4.901 -5.441 -20.433 1.00 51.59 82 ILE A O 1
ATOM 662 N N . THR A 1 83 ? 5.212 -7.620 -20.741 1.00 54.94 83 THR A N 1
ATOM 663 C CA . THR A 1 83 ? 5.115 -8.016 -19.326 1.00 54.94 83 THR A CA 1
ATOM 664 C C . THR A 1 83 ? 6.156 -7.398 -18.387 1.00 54.94 83 THR A C 1
ATOM 666 O O . THR A 1 83 ? 5.934 -7.428 -17.177 1.00 54.94 83 THR A O 1
ATOM 669 N N . ASN A 1 84 ? 7.251 -6.831 -18.910 1.00 63.69 84 ASN A N 1
ATOM 670 C CA . ASN A 1 84 ? 8.410 -6.425 -18.099 1.00 63.69 84 ASN A CA 1
ATOM 671 C C . ASN A 1 84 ? 8.653 -4.907 -18.090 1.00 63.69 84 ASN A C 1
ATOM 673 O O . ASN A 1 84 ? 9.692 -4.455 -17.612 1.00 63.69 84 ASN A O 1
ATOM 677 N N . SER A 1 85 ? 7.721 -4.097 -18.603 1.00 72.50 85 SER A N 1
ATOM 678 C CA . SER A 1 85 ? 7.834 -2.644 -18.457 1.00 72.50 85 SER A CA 1
ATOM 679 C C . SER A 1 85 ? 7.635 -2.238 -16.987 1.00 72.50 85 SER A C 1
ATOM 681 O O . SER A 1 85 ? 6.786 -2.824 -16.305 1.00 72.50 85 SER A O 1
ATOM 683 N N . PRO A 1 86 ? 8.356 -1.224 -16.468 1.00 77.94 86 PRO A N 1
ATOM 684 C CA . PRO A 1 86 ? 8.154 -0.755 -15.096 1.00 77.94 86 PRO A CA 1
ATOM 685 C C . PRO A 1 86 ? 6.702 -0.361 -14.820 1.00 77.94 86 PRO A C 1
ATOM 687 O O . PRO A 1 86 ? 6.221 -0.546 -13.708 1.00 77.94 86 PRO A O 1
ATOM 690 N N . LEU A 1 87 ? 5.980 0.123 -15.837 1.00 78.75 87 LEU A N 1
ATOM 691 C CA . LEU A 1 87 ? 4.550 0.405 -15.752 1.00 78.75 87 LEU A CA 1
ATOM 692 C C . LEU A 1 87 ? 3.740 -0.858 -15.423 1.00 78.75 87 LEU A C 1
ATOM 694 O O . LEU A 1 87 ? 2.946 -0.854 -14.482 1.00 78.75 87 LEU A O 1
ATOM 698 N N . ASN A 1 88 ? 3.954 -1.958 -16.146 1.00 77.38 88 ASN A N 1
ATOM 699 C CA . ASN A 1 88 ? 3.239 -3.209 -15.883 1.00 77.38 88 ASN A CA 1
ATOM 700 C C . ASN A 1 88 ? 3.607 -3.817 -14.527 1.00 77.38 88 ASN A C 1
ATOM 702 O O . ASN A 1 88 ? 2.725 -4.293 -13.805 1.00 77.38 88 ASN A O 1
ATOM 706 N N . VAL A 1 89 ? 4.883 -3.739 -14.142 1.00 79.00 89 VAL A N 1
ATOM 707 C CA . VAL A 1 89 ? 5.338 -4.155 -12.810 1.00 79.00 89 VAL A CA 1
ATOM 708 C C . VAL A 1 89 ? 4.662 -3.328 -11.724 1.00 79.00 89 VAL A C 1
ATOM 710 O O . VAL A 1 89 ? 4.119 -3.897 -10.779 1.00 79.00 89 VAL A O 1
ATOM 713 N N . PHE A 1 90 ? 4.629 -2.002 -11.884 1.00 85.56 90 PHE A N 1
ATOM 714 C CA . PHE A 1 90 ? 3.947 -1.101 -10.967 1.00 85.56 90 PHE A CA 1
ATOM 715 C C . PHE A 1 90 ? 2.491 -1.518 -10.801 1.00 85.56 90 PHE A C 1
ATOM 717 O O . PHE A 1 90 ? 2.066 -1.805 -9.690 1.00 85.56 90 PHE A O 1
ATOM 724 N N . VAL A 1 91 ? 1.724 -1.628 -11.887 1.00 81.44 91 VAL A N 1
ATOM 725 C CA . VAL A 1 91 ? 0.287 -1.944 -11.827 1.00 81.44 91 VAL A CA 1
ATOM 726 C C . VAL A 1 91 ? 0.020 -3.292 -11.155 1.00 81.44 91 VAL A C 1
ATOM 728 O O . VAL A 1 91 ? -0.871 -3.399 -10.308 1.00 81.44 91 VAL A O 1
ATOM 731 N N . ARG A 1 92 ? 0.787 -4.327 -11.508 1.00 82.19 92 ARG A N 1
ATOM 732 C CA . ARG A 1 92 ? 0.618 -5.669 -10.941 1.00 82.19 92 ARG A CA 1
ATOM 733 C C . ARG A 1 92 ? 0.971 -5.703 -9.457 1.00 82.19 92 ARG A C 1
ATOM 735 O O . ARG A 1 92 ? 0.164 -6.161 -8.647 1.00 82.19 92 ARG A O 1
ATOM 742 N N . ASP A 1 93 ? 2.159 -5.235 -9.098 1.00 83.69 93 ASP A N 1
ATOM 743 C CA . ASP A 1 93 ? 2.686 -5.398 -7.746 1.00 83.69 93 ASP A CA 1
ATOM 744 C C . ASP A 1 93 ? 1.978 -4.464 -6.752 1.00 83.69 93 ASP A C 1
ATOM 746 O O . ASP A 1 93 ? 1.694 -4.849 -5.613 1.00 83.69 93 ASP A O 1
ATOM 750 N N . THR A 1 94 ? 1.589 -3.264 -7.196 1.00 83.88 94 THR A N 1
ATOM 751 C CA . THR A 1 94 ? 0.760 -2.352 -6.393 1.00 83.88 94 THR A CA 1
ATOM 752 C C . THR A 1 94 ? -0.615 -2.955 -6.118 1.00 83.88 94 THR A C 1
ATOM 754 O O . THR A 1 94 ? -1.096 -2.866 -4.991 1.00 83.88 94 THR A O 1
ATOM 757 N N . ARG A 1 95 ? -1.227 -3.664 -7.077 1.00 83.94 95 ARG A N 1
ATOM 758 C CA . ARG A 1 95 ? -2.481 -4.398 -6.843 1.00 83.94 95 ARG A CA 1
ATOM 759 C C . ARG A 1 95 ? -2.330 -5.477 -5.768 1.00 83.94 95 ARG A C 1
ATOM 761 O O . ARG A 1 95 ? -3.197 -5.570 -4.902 1.00 83.94 95 ARG A O 1
ATOM 768 N N . ILE A 1 96 ? -1.258 -6.271 -5.808 1.00 84.81 96 ILE A N 1
ATOM 769 C CA . ILE A 1 96 ? -0.986 -7.299 -4.785 1.00 84.81 96 ILE A CA 1
ATOM 770 C C . ILE A 1 96 ? -0.808 -6.635 -3.415 1.00 84.81 96 ILE A C 1
ATOM 772 O O . ILE A 1 96 ? -1.462 -7.022 -2.449 1.00 84.81 96 ILE A O 1
ATOM 776 N N . THR A 1 97 ? -0.009 -5.570 -3.356 1.00 85.81 97 THR A N 1
ATOM 777 C CA . THR A 1 97 ? 0.235 -4.798 -2.131 1.00 85.81 97 THR A CA 1
ATOM 778 C C . THR A 1 97 ? -1.067 -4.237 -1.539 1.00 85.81 97 THR A C 1
ATOM 780 O O . THR A 1 97 ? -1.266 -4.285 -0.327 1.00 85.81 97 THR A O 1
ATOM 783 N N . LEU A 1 98 ? -1.997 -3.756 -2.377 1.00 84.88 98 LEU A N 1
ATOM 784 C CA . LEU A 1 98 ? -3.311 -3.268 -1.935 1.00 84.88 98 LEU A CA 1
ATOM 785 C C . LEU A 1 98 ? -4.186 -4.377 -1.339 1.00 84.88 98 LEU A C 1
ATOM 787 O O . LEU A 1 98 ? -4.933 -4.118 -0.393 1.00 84.88 98 LEU A O 1
ATOM 791 N N . ILE A 1 99 ? -4.121 -5.593 -1.889 1.00 85.94 99 ILE A N 1
ATOM 792 C CA . ILE A 1 99 ? -4.845 -6.752 -1.348 1.00 85.94 99 ILE A CA 1
ATOM 793 C C . ILE A 1 99 ? -4.301 -7.083 0.043 1.00 85.94 99 ILE A C 1
ATOM 795 O O . ILE A 1 99 ? -5.082 -7.137 0.991 1.00 85.94 99 ILE A O 1
ATOM 799 N N . SER A 1 100 ? -2.976 -7.182 0.192 1.00 86.94 100 SER A N 1
ATOM 800 C CA . SER A 1 100 ? -2.336 -7.421 1.493 1.00 86.94 100 SER A CA 1
ATOM 801 C C . SER A 1 100 ? -2.672 -6.329 2.512 1.00 86.94 100 SER A C 1
ATOM 803 O O . SER A 1 100 ? -3.010 -6.634 3.656 1.00 86.94 100 SER A O 1
ATOM 805 N N . ALA A 1 101 ? -2.679 -5.061 2.088 1.00 88.25 101 ALA A N 1
ATOM 806 C CA . ALA A 1 101 ? -3.097 -3.953 2.938 1.00 88.25 101 ALA A CA 1
ATOM 807 C C . ALA A 1 101 ? -4.552 -4.108 3.395 1.00 88.25 101 ALA A C 1
ATOM 809 O O . ALA A 1 101 ? -4.841 -3.996 4.585 1.00 88.25 101 ALA A O 1
ATOM 810 N N . ARG A 1 102 ? -5.481 -4.417 2.481 1.00 89.62 102 ARG A N 1
ATOM 811 C CA . ARG A 1 102 ? -6.890 -4.649 2.832 1.00 89.62 102 ARG A CA 1
ATOM 812 C C . ARG A 1 102 ? -7.043 -5.797 3.832 1.00 89.62 102 ARG A C 1
ATOM 814 O O . ARG A 1 102 ? -7.801 -5.657 4.787 1.00 89.62 102 ARG A O 1
ATOM 821 N N . GLU A 1 103 ? -6.332 -6.901 3.638 1.00 90.62 103 GLU A N 1
ATOM 822 C CA . GLU A 1 103 ? -6.361 -8.047 4.553 1.00 90.62 103 GLU A CA 1
ATOM 823 C C . GLU A 1 103 ? -5.786 -7.707 5.934 1.00 90.62 103 GLU A C 1
ATOM 825 O O . GLU A 1 103 ? -6.313 -8.145 6.956 1.00 90.62 103 GLU A O 1
ATOM 830 N N . GLU A 1 104 ? -4.719 -6.911 6.001 1.00 91.25 104 GLU A N 1
ATOM 831 C CA . GLU A 1 104 ? -4.149 -6.454 7.268 1.00 91.25 104 GLU A CA 1
ATOM 832 C C . GLU A 1 104 ? -5.094 -5.516 8.023 1.00 91.25 104 GLU A C 1
ATOM 834 O O . GLU A 1 104 ? -5.340 -5.737 9.206 1.00 91.25 104 GLU A O 1
ATOM 839 N N . PHE A 1 105 ? -5.692 -4.532 7.347 1.00 90.38 105 PHE A N 1
ATOM 840 C CA . PHE A 1 105 ? -6.689 -3.653 7.962 1.00 90.38 105 PHE A CA 1
ATOM 841 C C . PHE A 1 105 ? -7.932 -4.424 8.411 1.00 90.38 105 PHE A C 1
ATOM 843 O O . PHE A 1 105 ? -8.409 -4.209 9.522 1.00 90.38 105 PHE A O 1
ATOM 850 N N . HIS A 1 106 ? -8.402 -5.384 7.607 1.00 89.69 106 HIS A N 1
ATOM 851 C CA . HIS A 1 106 ? -9.479 -6.283 8.012 1.00 89.69 106 HIS A CA 1
ATOM 852 C C . HIS A 1 106 ? -9.119 -7.030 9.303 1.00 89.69 106 HIS A C 1
ATOM 854 O O . HIS A 1 106 ? -9.912 -7.042 10.238 1.00 89.69 106 HIS A O 1
ATOM 860 N N . ARG A 1 107 ? -7.908 -7.598 9.402 1.00 91.00 107 ARG A N 1
ATOM 861 C CA . ARG A 1 107 ? -7.444 -8.253 10.637 1.00 91.00 107 ARG A CA 1
ATOM 862 C C . ARG A 1 107 ? -7.400 -7.293 11.824 1.00 91.00 107 ARG A C 1
ATOM 864 O O . ARG A 1 107 ? -7.822 -7.684 12.904 1.00 91.00 107 ARG A O 1
ATOM 871 N N . LEU A 1 108 ? -6.926 -6.060 11.636 1.00 89.62 108 LEU A N 1
ATOM 872 C CA . LEU A 1 108 ? -6.885 -5.049 12.697 1.00 89.62 108 LEU A CA 1
ATOM 873 C C . LEU A 1 108 ? -8.287 -4.699 13.219 1.00 89.62 108 LEU A C 1
ATOM 875 O O . LEU A 1 108 ? -8.469 -4.622 14.429 1.00 89.62 108 LEU A O 1
ATOM 879 N N . TYR A 1 109 ? -9.282 -4.545 12.340 1.00 87.38 109 TYR A N 1
ATOM 880 C CA . TYR A 1 109 ? -10.655 -4.200 12.735 1.00 87.38 109 TYR A CA 1
ATOM 881 C C . TYR A 1 109 ? -11.345 -5.244 13.618 1.00 87.38 109 TYR A C 1
ATOM 883 O O . TYR A 1 109 ? -12.244 -4.887 14.374 1.00 87.38 109 TYR A O 1
ATOM 891 N N . HIS A 1 110 ? -10.923 -6.508 13.542 1.00 87.12 110 HIS A N 1
ATOM 892 C CA . HIS A 1 110 ? -11.483 -7.603 14.343 1.00 87.12 110 HIS A CA 1
ATOM 893 C C . HIS A 1 110 ? -10.715 -7.868 15.645 1.00 87.12 110 HIS A C 1
ATOM 895 O O . HIS A 1 110 ? -10.984 -8.859 16.318 1.00 87.12 110 HIS A O 1
ATOM 901 N N . ARG A 1 111 ? -9.746 -7.017 16.009 1.00 84.81 111 ARG A N 1
ATOM 902 C CA . ARG A 1 111 ? -9.020 -7.131 17.281 1.00 84.81 111 ARG A CA 1
ATOM 903 C C . ARG A 1 111 ? -9.742 -6.398 18.408 1.00 84.81 111 ARG A C 1
ATOM 905 O O . ARG A 1 111 ? -10.108 -5.234 18.262 1.00 84.81 111 ARG A O 1
ATOM 912 N N . ASP A 1 112 ? -9.828 -7.039 19.571 1.00 79.50 112 ASP A N 1
ATOM 913 C CA . ASP A 1 112 ? -10.415 -6.447 20.783 1.00 79.50 112 ASP A CA 1
ATOM 914 C C . ASP A 1 112 ? -9.566 -5.317 21.397 1.00 79.50 112 ASP A C 1
ATOM 916 O O . ASP A 1 112 ? -10.077 -4.506 22.173 1.00 79.50 112 ASP A O 1
ATOM 920 N N . ASP A 1 113 ? -8.274 -5.268 21.062 1.00 87.25 113 ASP A N 1
ATOM 921 C CA . ASP A 1 113 ? -7.269 -4.324 21.564 1.00 87.25 113 ASP A CA 1
ATOM 922 C C . ASP A 1 113 ? -6.811 -3.311 20.499 1.00 87.25 113 ASP A C 1
ATOM 924 O O . ASP A 1 113 ? -5.714 -2.752 20.584 1.00 87.25 113 ASP A O 1
ATOM 928 N N . LEU A 1 114 ? -7.641 -3.081 19.476 1.00 87.62 114 LEU A N 1
ATOM 929 C CA . LEU A 1 114 ? -7.344 -2.137 18.406 1.00 87.62 114 LEU A CA 1
ATOM 930 C C . LEU A 1 114 ? -7.079 -0.729 18.961 1.00 87.62 114 LEU A C 1
ATOM 932 O O . LEU A 1 114 ? -7.913 -0.138 19.648 1.00 87.62 114 LEU A O 1
ATOM 936 N N . VAL A 1 115 ? -5.938 -0.159 18.573 1.00 91.00 115 VAL A N 1
ATOM 937 C CA . VAL A 1 115 ? -5.583 1.247 18.805 1.00 91.00 115 VAL A CA 1
ATOM 938 C C . VAL A 1 115 ? -5.226 1.919 17.481 1.00 91.00 115 VAL A C 1
ATOM 940 O O . VAL A 1 115 ? -4.670 1.284 16.583 1.00 91.00 115 VAL A O 1
ATOM 943 N N . VAL A 1 116 ? -5.521 3.216 17.361 1.00 90.31 116 VAL A N 1
ATOM 944 C CA . VAL A 1 116 ? -5.357 3.985 16.111 1.00 90.31 116 VAL A CA 1
ATOM 945 C C . VAL A 1 116 ? -3.927 3.917 15.570 1.00 90.31 116 VAL A C 1
ATOM 947 O O . VAL A 1 116 ? -3.736 3.763 14.364 1.00 90.31 116 VAL A O 1
ATOM 950 N N . ASP A 1 117 ? -2.924 3.944 16.447 1.00 93.94 117 ASP A N 1
ATOM 951 C CA . ASP A 1 117 ? -1.510 3.909 16.059 1.00 93.94 117 ASP A CA 1
ATOM 952 C C . ASP A 1 117 ? -1.133 2.645 15.279 1.00 93.94 117 ASP A C 1
ATOM 954 O O . ASP A 1 117 ? -0.275 2.691 14.400 1.00 93.94 117 ASP A O 1
ATOM 958 N N . GLN A 1 118 ? -1.794 1.509 15.528 1.00 92.00 118 GLN A N 1
ATOM 959 C CA . GLN A 1 118 ? -1.557 0.291 14.749 1.00 92.00 118 GLN A CA 1
ATOM 960 C C . GLN A 1 118 ? -2.001 0.469 13.291 1.00 92.00 118 GLN A C 1
ATOM 962 O O . GLN A 1 118 ? -1.288 0.049 12.380 1.00 92.00 118 GLN A O 1
ATOM 967 N N . CYS A 1 119 ? -3.132 1.143 13.069 1.00 93.25 119 CYS A N 1
ATOM 968 C CA . CYS A 1 119 ? -3.637 1.476 11.739 1.00 93.25 119 CYS A CA 1
ATOM 969 C C . CYS A 1 119 ? -2.743 2.501 11.036 1.00 93.25 119 CYS A C 1
ATOM 971 O O . CYS A 1 119 ? -2.451 2.345 9.853 1.00 93.25 119 CYS A O 1
ATOM 973 N N . VAL A 1 120 ? -2.267 3.520 11.764 1.00 93.12 120 VAL A N 1
ATOM 974 C CA . VAL A 1 120 ? -1.312 4.515 11.245 1.00 93.12 120 VAL A CA 1
ATOM 975 C C . VAL A 1 120 ? -0.012 3.838 10.821 1.00 93.12 120 VAL A C 1
ATOM 977 O O . VAL A 1 120 ? 0.451 4.048 9.704 1.00 93.12 120 VAL A O 1
ATOM 980 N N . ASN A 1 121 ? 0.534 2.960 11.663 1.00 94.00 121 ASN A N 1
ATOM 981 C CA . ASN A 1 121 ? 1.755 2.219 11.360 1.00 94.00 121 ASN A CA 1
ATOM 982 C C . ASN A 1 121 ? 1.578 1.267 10.171 1.00 94.00 121 ASN A C 1
ATOM 984 O O . ASN A 1 121 ? 2.482 1.151 9.345 1.00 94.00 121 ASN A O 1
ATOM 988 N N . ALA A 1 122 ? 0.427 0.596 10.064 1.00 91.88 122 ALA A N 1
ATOM 989 C CA . ALA A 1 122 ? 0.112 -0.239 8.909 1.00 91.88 122 ALA A CA 1
ATOM 990 C C . ALA A 1 122 ? 0.033 0.596 7.624 1.00 91.88 122 ALA A C 1
ATOM 992 O O . ALA A 1 122 ? 0.745 0.297 6.666 1.00 91.88 122 ALA A O 1
ATOM 993 N N . ALA A 1 123 ? -0.752 1.681 7.616 1.00 91.69 123 ALA A N 1
ATOM 994 C CA . ALA A 1 123 ? -0.837 2.584 6.466 1.00 91.69 123 ALA A CA 1
ATOM 995 C C . ALA A 1 123 ? 0.534 3.133 6.066 1.00 91.69 123 ALA A C 1
ATOM 997 O O . ALA A 1 123 ? 0.866 3.140 4.884 1.00 91.69 123 ALA A O 1
ATOM 998 N N . TRP A 1 124 ? 1.344 3.547 7.040 1.00 93.12 124 TRP A N 1
ATOM 999 C CA . TRP A 1 124 ? 2.681 4.074 6.800 1.00 93.12 124 TRP A CA 1
ATOM 1000 C C . TRP A 1 124 ? 3.597 3.056 6.112 1.00 93.12 124 TRP A C 1
ATOM 1002 O O . TRP A 1 124 ? 4.219 3.384 5.104 1.00 93.12 124 TRP A O 1
ATOM 1012 N N . ARG A 1 125 ? 3.634 1.803 6.590 1.00 91.31 125 ARG A N 1
ATOM 1013 C CA . ARG A 1 125 ? 4.423 0.734 5.951 1.00 91.31 125 ARG A CA 1
ATOM 1014 C C . ARG A 1 125 ? 4.020 0.523 4.497 1.00 91.31 125 ARG A C 1
ATOM 1016 O O . ARG A 1 125 ? 4.884 0.473 3.629 1.00 91.31 125 ARG A O 1
ATOM 1023 N N . TYR A 1 126 ? 2.721 0.423 4.221 1.00 90.44 126 TYR A N 1
ATOM 1024 C CA . TYR A 1 126 ? 2.258 0.245 2.848 1.00 90.44 126 TYR A CA 1
ATOM 1025 C C . TYR A 1 126 ? 2.576 1.469 1.991 1.00 90.44 126 TYR A C 1
ATOM 1027 O O . TYR A 1 126 ? 3.113 1.299 0.902 1.00 90.44 126 TYR A O 1
ATOM 1035 N N . GLN A 1 127 ? 2.348 2.691 2.484 1.00 90.75 127 GLN A N 1
ATOM 1036 C CA . GLN A 1 127 ? 2.723 3.919 1.772 1.00 90.75 127 GLN A CA 1
ATOM 1037 C C . GLN A 1 127 ? 4.199 3.927 1.362 1.00 90.75 127 GLN A C 1
ATOM 1039 O O . GLN A 1 127 ? 4.480 4.241 0.212 1.00 90.75 127 GLN A O 1
ATOM 1044 N N . GLN A 1 128 ? 5.121 3.515 2.239 1.00 90.69 128 GLN A N 1
ATOM 1045 C CA . GLN A 1 128 ? 6.546 3.417 1.894 1.00 90.69 128 GLN A CA 1
ATOM 1046 C C . GLN A 1 128 ? 6.811 2.440 0.740 1.00 90.69 128 GLN A C 1
ATOM 1048 O O . GLN A 1 128 ? 7.606 2.739 -0.152 1.00 90.69 128 GLN A O 1
ATOM 1053 N N . VAL A 1 129 ? 6.129 1.291 0.730 1.00 90.69 129 VAL A N 1
ATOM 1054 C CA . VAL A 1 129 ? 6.231 0.309 -0.359 1.00 90.69 129 VAL A CA 1
ATOM 1055 C C . VAL A 1 129 ? 5.755 0.917 -1.681 1.00 90.69 129 VAL A C 1
ATOM 1057 O O . VAL A 1 129 ? 6.450 0.817 -2.693 1.00 90.69 129 VAL A O 1
ATOM 1060 N N . PHE A 1 130 ? 4.601 1.590 -1.684 1.00 89.06 130 PHE A N 1
ATOM 1061 C CA . PHE A 1 130 ? 4.073 2.245 -2.885 1.00 89.06 130 PHE A CA 1
ATOM 1062 C C . PHE A 1 130 ? 4.935 3.418 -3.354 1.00 89.06 130 PHE A C 1
ATOM 1064 O O . PHE A 1 130 ? 5.168 3.541 -4.554 1.00 89.06 130 PHE A O 1
ATOM 1071 N N . ASP A 1 131 ? 5.434 4.248 -2.435 1.00 90.50 131 ASP A N 1
ATOM 1072 C CA . ASP A 1 131 ? 6.347 5.350 -2.746 1.00 90.50 131 ASP A CA 1
ATOM 1073 C C . ASP A 1 131 ? 7.624 4.812 -3.414 1.00 90.50 131 ASP A C 1
ATOM 1075 O O . ASP A 1 131 ? 8.064 5.351 -4.430 1.00 90.50 131 ASP A O 1
ATOM 1079 N N . CYS A 1 132 ? 8.169 3.698 -2.909 1.00 91.19 132 CYS A N 1
ATOM 1080 C CA . CYS A 1 132 ? 9.299 3.014 -3.532 1.00 91.19 132 CYS A CA 1
ATOM 1081 C C . CYS A 1 132 ? 8.952 2.533 -4.948 1.00 91.19 132 CYS A C 1
ATOM 1083 O O . CYS A 1 132 ? 9.678 2.845 -5.892 1.00 91.19 132 CYS A O 1
ATOM 1085 N N . TYR A 1 133 ? 7.827 1.832 -5.135 1.00 89.44 133 TYR A N 1
ATOM 1086 C CA . TYR A 1 133 ? 7.398 1.388 -6.465 1.00 89.44 133 TYR A CA 1
ATOM 1087 C C . TYR A 1 133 ? 7.222 2.558 -7.432 1.00 89.44 133 TYR A C 1
ATOM 1089 O O . TYR A 1 133 ? 7.693 2.487 -8.566 1.00 89.44 133 TYR A O 1
ATOM 1097 N N . TYR A 1 134 ? 6.584 3.641 -6.989 1.00 89.19 134 TYR A N 1
ATOM 1098 C CA . TYR A 1 134 ? 6.392 4.851 -7.781 1.00 89.19 134 TYR A CA 1
ATOM 1099 C C . TYR A 1 134 ? 7.739 5.423 -8.228 1.00 89.19 134 TYR A C 1
ATOM 1101 O O . TYR A 1 134 ? 7.961 5.599 -9.425 1.00 89.19 134 TYR A O 1
ATOM 1109 N N . GLN A 1 135 ? 8.665 5.629 -7.288 1.00 90.12 135 GLN A N 1
ATOM 1110 C CA . GLN A 1 135 ? 9.995 6.151 -7.582 1.00 90.12 135 GLN A CA 1
ATOM 1111 C C . GLN A 1 135 ? 10.738 5.263 -8.591 1.00 90.12 135 GLN A C 1
ATOM 1113 O O . GLN A 1 135 ? 11.211 5.750 -9.617 1.00 90.12 135 GLN A O 1
ATOM 1118 N N . ARG A 1 136 ? 10.786 3.947 -8.358 1.00 88.12 136 ARG A N 1
ATOM 1119 C CA . ARG A 1 136 ? 11.469 3.003 -9.259 1.00 88.12 136 ARG A CA 1
ATOM 1120 C C . ARG A 1 136 ? 10.840 2.941 -10.646 1.00 88.12 136 ARG A C 1
ATOM 1122 O O . ARG A 1 136 ? 11.558 2.789 -11.631 1.00 88.12 136 ARG A O 1
ATOM 1129 N N . THR A 1 137 ? 9.525 3.124 -10.733 1.00 84.88 137 THR A N 1
ATOM 1130 C CA . THR A 1 137 ? 8.815 3.234 -12.014 1.00 84.88 137 THR A CA 1
ATOM 1131 C C . THR A 1 137 ? 9.246 4.484 -12.768 1.00 84.88 137 THR A C 1
ATOM 1133 O O . THR A 1 137 ? 9.569 4.400 -13.949 1.00 84.88 137 THR A O 1
ATOM 1136 N N . THR A 1 138 ? 9.317 5.633 -12.084 1.00 83.38 138 THR A N 1
ATOM 1137 C CA . THR A 1 138 ? 9.778 6.892 -12.694 1.00 83.38 138 THR A CA 1
ATOM 1138 C C . THR A 1 138 ? 11.258 6.866 -13.085 1.00 83.38 138 THR A C 1
ATOM 1140 O O . THR A 1 138 ? 11.647 7.539 -14.031 1.00 83.38 138 THR A O 1
ATOM 1143 N N . GLU A 1 139 ? 12.070 6.051 -12.407 1.00 84.94 139 GLU A N 1
ATOM 1144 C CA . GLU A 1 139 ? 13.483 5.803 -12.730 1.00 84.94 139 GLU A CA 1
ATOM 1145 C C . GLU A 1 139 ? 13.681 4.749 -13.836 1.00 84.94 139 GLU A C 1
ATOM 1147 O O . GLU A 1 139 ? 14.820 4.472 -14.206 1.00 84.94 139 GLU A O 1
ATOM 1152 N N . ASN A 1 140 ? 12.607 4.131 -14.349 1.00 79.00 140 ASN A N 1
ATOM 1153 C CA . ASN A 1 140 ? 12.672 2.997 -15.279 1.00 79.00 140 ASN A CA 1
ATOM 1154 C C . ASN A 1 140 ? 13.538 1.827 -14.745 1.00 79.00 140 ASN A C 1
ATOM 1156 O O . ASN A 1 140 ? 14.266 1.176 -15.489 1.00 79.00 140 ASN A O 1
ATOM 1160 N N . ASN A 1 141 ? 13.483 1.567 -13.433 1.00 79.94 141 ASN A N 1
ATOM 1161 C CA . ASN A 1 141 ? 14.377 0.639 -12.739 1.00 79.94 141 ASN A CA 1
ATOM 1162 C C . ASN A 1 141 ? 13.633 -0.598 -12.211 1.00 79.94 141 ASN A C 1
ATOM 1164 O O . ASN A 1 141 ? 13.281 -0.677 -11.032 1.00 79.94 141 ASN A O 1
ATOM 1168 N N . VAL A 1 142 ? 13.435 -1.591 -13.081 1.00 76.94 142 VAL A N 1
ATOM 1169 C CA . VAL A 1 142 ? 12.732 -2.846 -12.757 1.00 76.94 142 VAL A CA 1
ATOM 1170 C C . VAL A 1 142 ? 13.449 -3.652 -11.666 1.00 76.94 142 VAL A C 1
ATOM 1172 O O . VAL A 1 142 ? 12.807 -4.148 -10.741 1.00 76.94 142 VAL A O 1
ATOM 1175 N N . ALA A 1 143 ? 14.781 -3.744 -11.713 1.00 76.94 143 ALA A N 1
ATOM 1176 C CA . ALA A 1 143 ? 15.556 -4.446 -10.688 1.00 76.94 143 ALA A CA 1
ATOM 1177 C C . ALA A 1 143 ? 15.368 -3.809 -9.297 1.00 76.94 143 ALA A C 1
ATOM 1179 O O . ALA A 1 143 ? 15.198 -4.509 -8.298 1.00 76.94 143 ALA A O 1
ATOM 1180 N N . GLY A 1 144 ? 15.314 -2.476 -9.240 1.00 81.31 144 GLY A N 1
ATOM 1181 C CA . GLY A 1 144 ? 15.068 -1.712 -8.020 1.00 81.31 144 GLY A CA 1
ATOM 1182 C C . GLY A 1 144 ? 13.672 -1.912 -7.424 1.00 81.31 144 GLY A C 1
ATOM 1183 O O . GLY A 1 144 ? 13.513 -1.725 -6.218 1.00 81.31 144 GLY A O 1
ATOM 1184 N N . MET A 1 145 ? 12.677 -2.332 -8.216 1.00 81.19 145 MET A N 1
ATOM 1185 C CA . MET A 1 145 ? 11.319 -2.621 -7.727 1.00 81.19 145 MET A CA 1
ATOM 1186 C C . MET A 1 145 ? 11.286 -3.838 -6.789 1.00 81.19 145 MET A C 1
ATOM 1188 O O . MET A 1 145 ? 10.496 -3.859 -5.845 1.00 81.19 145 MET A O 1
ATOM 1192 N N . ARG A 1 146 ? 12.214 -4.795 -6.955 1.00 76.50 146 ARG A N 1
ATOM 1193 C CA . ARG A 1 146 ? 12.348 -5.983 -6.086 1.00 76.50 146 ARG A CA 1
ATOM 1194 C C . ARG A 1 146 ? 12.608 -5.627 -4.626 1.00 76.50 146 ARG A C 1
ATOM 1196 O O . ARG A 1 146 ? 12.126 -6.296 -3.713 1.00 76.50 146 ARG A O 1
ATOM 1203 N N . ALA A 1 147 ? 13.347 -4.543 -4.408 1.00 84.00 147 ALA A N 1
ATOM 1204 C CA . ALA A 1 147 ? 13.687 -4.064 -3.076 1.00 84.00 147 ALA A CA 1
ATOM 1205 C C . ALA A 1 147 ? 12.506 -3.386 -2.359 1.00 84.00 147 ALA A C 1
ATOM 1207 O O . ALA A 1 147 ? 12.554 -3.234 -1.141 1.00 84.00 147 ALA A O 1
ATOM 1208 N N . CYS A 1 148 ? 11.450 -2.991 -3.080 1.00 86.69 148 CYS A N 1
ATOM 1209 C CA . CYS A 1 148 ? 10.326 -2.261 -2.495 1.00 86.69 148 CYS A CA 1
ATOM 1210 C C . CYS A 1 148 ? 9.418 -3.146 -1.633 1.00 86.69 148 CYS A C 1
ATOM 1212 O O . CYS A 1 148 ? 8.851 -2.659 -0.660 1.00 86.69 148 CYS A O 1
ATOM 1214 N N . ALA A 1 149 ? 9.277 -4.434 -1.965 1.00 83.44 149 ALA A N 1
ATOM 1215 C CA . ALA A 1 149 ? 8.372 -5.348 -1.265 1.00 83.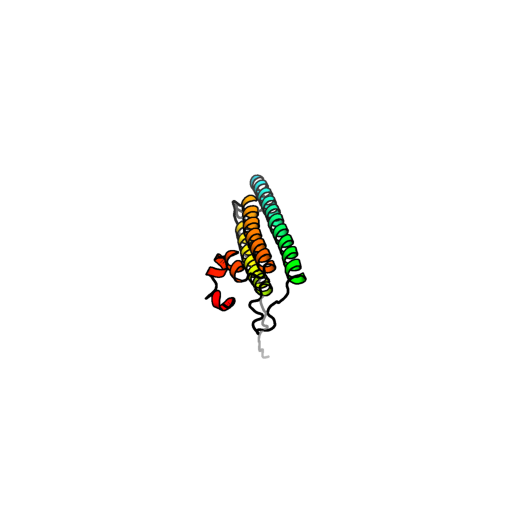44 149 ALA A CA 1
ATOM 1216 C C . ALA A 1 149 ? 8.912 -6.789 -1.216 1.00 83.44 149 ALA A C 1
ATOM 1218 O O . ALA A 1 149 ? 8.285 -7.698 -1.762 1.00 83.44 149 ALA A O 1
ATOM 1219 N N . PRO A 1 150 ? 10.050 -7.050 -0.549 1.00 75.62 150 PRO A N 1
ATOM 1220 C CA . PRO A 1 150 ? 10.756 -8.334 -0.628 1.00 75.62 150 PRO A CA 1
ATOM 1221 C C . PRO A 1 150 ? 9.886 -9.555 -0.285 1.00 75.62 150 PRO A C 1
ATOM 1223 O O . PRO A 1 150 ? 10.084 -10.624 -0.854 1.00 75.62 150 PRO A O 1
ATOM 1226 N N . ALA A 1 151 ? 8.881 -9.403 0.584 1.00 70.69 151 ALA A N 1
ATOM 1227 C CA . ALA A 1 151 ? 7.934 -10.470 0.912 1.00 70.69 151 ALA A CA 1
ATOM 1228 C C . ALA A 1 151 ? 7.071 -10.914 -0.286 1.00 70.69 151 ALA A C 1
ATOM 1230 O O . ALA A 1 151 ? 6.825 -12.106 -0.444 1.00 70.69 151 ALA A O 1
ATOM 1231 N N . ILE A 1 152 ? 6.651 -9.984 -1.154 1.00 67.69 152 ILE A N 1
ATOM 1232 C CA . ILE A 1 152 ? 5.912 -10.305 -2.385 1.00 67.69 152 ILE A CA 1
ATOM 1233 C C . ILE A 1 152 ? 6.806 -11.156 -3.295 1.00 67.69 152 ILE A C 1
ATOM 1235 O O . ILE A 1 152 ? 6.405 -12.228 -3.746 1.00 67.69 152 ILE A O 1
ATOM 1239 N N . TYR A 1 153 ? 8.054 -10.728 -3.481 1.00 66.38 153 TYR A N 1
ATOM 1240 C CA . TYR A 1 153 ? 9.032 -11.413 -4.326 1.00 66.38 153 TYR A CA 1
ATOM 1241 C C . TYR A 1 153 ? 9.465 -12.776 -3.776 1.00 66.38 153 TYR A C 1
ATOM 1243 O O . TYR A 1 153 ? 9.700 -13.692 -4.558 1.00 66.38 153 TYR A O 1
ATOM 1251 N N . ALA A 1 154 ? 9.506 -12.947 -2.452 1.00 66.06 154 ALA A N 1
ATOM 1252 C CA . ALA A 1 154 ? 9.801 -14.231 -1.814 1.00 66.06 154 ALA A CA 1
ATOM 1253 C C . ALA A 1 154 ? 8.739 -15.310 -2.098 1.00 66.06 154 ALA A C 1
ATOM 1255 O O . ALA A 1 154 ? 9.030 -16.500 -2.002 1.00 66.06 154 ALA A O 1
ATOM 1256 N N . THR A 1 155 ? 7.515 -14.911 -2.455 1.00 64.62 155 THR A N 1
ATOM 1257 C CA . THR A 1 155 ? 6.418 -15.841 -2.777 1.00 64.62 155 THR A CA 1
ATOM 1258 C C . THR A 1 155 ? 6.275 -16.138 -4.270 1.00 64.62 155 THR A C 1
ATOM 1260 O O . THR A 1 155 ? 5.505 -17.020 -4.650 1.00 64.62 155 THR A O 1
ATOM 1263 N N . MET A 1 156 ? 7.020 -15.438 -5.130 1.00 59.75 156 MET A N 1
ATOM 1264 C CA . MET A 1 156 ? 6.999 -15.667 -6.572 1.00 59.75 156 MET A CA 1
ATOM 1265 C C . MET A 1 156 ? 8.009 -16.753 -6.952 1.00 59.75 156 MET A C 1
ATOM 1267 O O . MET A 1 156 ? 9.183 -16.692 -6.589 1.00 59.75 156 MET A O 1
ATOM 1271 N N . VAL A 1 157 ? 7.566 -17.753 -7.718 1.00 50.78 157 VAL A N 1
ATOM 1272 C CA . VAL A 1 157 ? 8.456 -18.796 -8.243 1.00 50.78 157 VAL A CA 1
ATOM 1273 C C . VAL A 1 157 ? 9.354 -18.168 -9.311 1.00 50.78 157 VAL A C 1
ATOM 1275 O O . VAL A 1 157 ? 8.907 -17.910 -10.423 1.00 50.78 157 VAL A O 1
ATOM 1278 N N . ASN A 1 158 ? 10.619 -17.933 -8.955 1.00 53.47 158 ASN A N 1
ATOM 1279 C CA . ASN A 1 158 ? 11.669 -17.367 -9.807 1.00 53.47 158 ASN A CA 1
ATOM 1280 C C . ASN A 1 158 ? 11.339 -15.957 -10.352 1.00 53.47 158 ASN A C 1
ATOM 1282 O O . ASN A 1 158 ? 10.965 -15.817 -11.521 1.00 53.47 158 ASN A O 1
ATOM 1286 N N . PRO A 1 159 ? 11.492 -14.902 -9.527 1.00 52.28 159 PRO A N 1
ATOM 1287 C CA . PRO A 1 159 ? 11.245 -13.532 -9.962 1.00 52.28 159 PRO A CA 1
ATOM 1288 C C . PRO A 1 159 ? 12.117 -13.140 -11.164 1.00 52.28 159 PRO A C 1
ATOM 1290 O O . PRO A 1 159 ? 11.649 -12.398 -12.016 1.00 52.28 159 PRO A O 1
ATOM 1293 N N . ASP A 1 160 ? 13.326 -13.682 -11.323 1.00 53.66 160 ASP A N 1
ATOM 1294 C CA . ASP A 1 160 ? 14.214 -13.329 -12.442 1.00 53.66 160 ASP A CA 1
ATOM 1295 C C . ASP A 1 160 ? 13.616 -13.698 -13.810 1.00 53.66 160 ASP A C 1
ATOM 1297 O O . ASP A 1 160 ? 13.661 -12.897 -14.743 1.00 53.66 160 ASP A O 1
ATOM 1301 N N . ARG A 1 161 ? 12.909 -14.834 -13.908 1.00 53.50 161 ARG A N 1
ATOM 1302 C CA . ARG A 1 161 ? 12.129 -15.187 -15.111 1.00 53.50 161 ARG A CA 1
ATOM 1303 C C . ARG A 1 161 ? 10.966 -14.234 -15.399 1.00 53.50 161 ARG A C 1
ATOM 1305 O O . ARG A 1 161 ? 10.554 -14.128 -16.550 1.00 53.50 161 ARG A O 1
ATOM 1312 N N . PHE A 1 162 ? 10.424 -13.566 -14.381 1.00 57.38 162 PHE A N 1
ATOM 1313 C CA . PHE A 1 162 ? 9.307 -12.626 -14.522 1.00 57.38 162 PHE A CA 1
ATOM 1314 C C . PHE A 1 162 ? 9.727 -11.221 -14.953 1.00 57.38 162 PHE A C 1
ATOM 1316 O O . PHE A 1 162 ? 8.861 -10.458 -15.370 1.00 57.38 162 PHE A O 1
ATOM 1323 N N . TYR A 1 163 ? 11.005 -10.864 -14.825 1.00 52.41 163 TYR A N 1
ATOM 1324 C CA . TYR A 1 163 ? 11.490 -9.516 -15.137 1.00 52.41 163 TYR A CA 1
ATOM 1325 C C . TYR A 1 163 ? 12.486 -9.477 -16.298 1.00 52.41 163 TYR A C 1
ATOM 1327 O O . TYR A 1 163 ? 12.755 -8.386 -16.792 1.00 52.41 163 TYR A O 1
ATOM 1335 N N . GLY A 1 164 ? 12.945 -10.638 -16.781 1.00 51.22 164 GLY A N 1
ATOM 1336 C CA . GLY A 1 164 ? 14.007 -10.724 -17.782 1.00 51.22 164 GLY A CA 1
ATOM 1337 C C . GLY A 1 164 ? 15.358 -10.321 -17.188 1.00 51.22 164 GLY A C 1
ATOM 1338 O O . GLY A 1 164 ? 15.424 -9.499 -16.271 1.00 51.22 164 GLY A O 1
ATOM 1339 N N . GLU A 1 165 ? 16.424 -10.945 -17.675 1.00 45.28 165 GLU A N 1
ATOM 1340 C CA . GLU A 1 165 ? 17.771 -10.372 -17.575 1.00 45.28 165 GLU A CA 1
ATOM 1341 C C . GLU A 1 165 ? 17.929 -9.241 -18.594 1.00 45.28 165 GLU A C 1
ATOM 1343 O O . GLU A 1 165 ? 17.359 -9.375 -19.704 1.00 45.28 165 GLU A O 1
#

Foldseek 3Di:
DDDDDDDDDDPPPPPPPPPPPDDDPPPPVPDDPVVNVVLVVVLVVLLVLLVVLLVVLVVVLVVLLVVCVVPQDCPPPPPPCSQAFLNNVLVVVLVVLNVVLVVVSVVLSPDSPRGNVVSNVSSVLSSQLNVQSSVCNVVRHSVSNCVSCVVVVVPDDDVCVRNDD

Secondary structure (DSSP, 8-state):
------------------------TT-GGG---HHHHHHHHHHHHHHHHHHHHHHHHHHHHHHHHHHHHHH---TTTTSS-GGGSHHHHHHHHHHHHHHHHHHHHHHHHT-TT--HHHHHHHHHHHHHHHHHHHHHHHTT-HHHHGGG-HHHHHTSS-HHHHH--

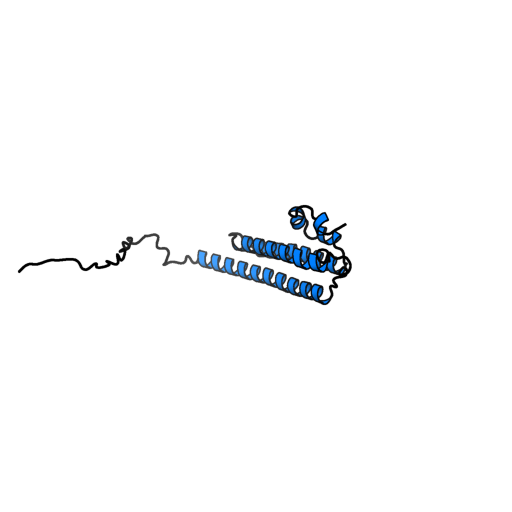Sequence (165 aa):
MPRLLAIFTLMALTASAVPARADDPFDLRDNPNPAMEGRQRQIRKIVEQCGRVYDAMFQRLAAQRDKVFHYGHDYNAKDGYITNSPLNVFVRDTRITLISAREEFHRLYHRDDLVVDQCVNAAWRYQQVFDCYYQRTTENNVAGMRACAPAIYATMVNPDRFYGE

Radius of gyration: 29.33 Å; chains: 1; bounding box: 93×60×62 Å

Organism: NCBI:txid55518